Protein AF-A0A930RQC1-F1 (afdb_monomer_lite)

pLDDT: mean 75.07, std 8.47, range [52.81, 88.5]

Radius of gyration: 16.64 Å; chains: 1; bounding box: 46×32×42 Å

Sequence (119 aa):
MKREFHSRTKAFACLLTMCAGFSDAYTFICRGGTLAAGQTGNVVFLSVGLIGQQISDVEVKLATMLAFMLGIFLMTVLRRLIDNSVWRLSTLVPFILTTLVTGFLPASVKNVFIVPFFG

Secondary structure (DSSP, 8-state):
-HHHHHHHHHHHHHHHHHHHHHHHHHHHHHTTS--SS-HHHHHHHHHHHHHTT-GGGHHHHHHHHHHHHHHHHHHHHHHHHS-TTTHHHHHHHHHHHHHHHHHTS-TTS-GGGTGGGT-

Structure (mmCIF, N/CA/C/O backbone):
data_AF-A0A930RQC1-F1
#
_entry.id   AF-A0A930RQC1-F1
#
loop_
_atom_site.group_PDB
_atom_site.id
_atom_site.type_symbol
_atom_site.label_atom_id
_atom_site.label_alt_id
_atom_site.label_comp_id
_atom_site.label_asym_id
_atom_site.label_entity_id
_atom_site.label_seq_id
_atom_site.pdbx_PDB_ins_code
_atom_site.Cartn_x
_atom_site.Cartn_y
_atom_site.Cartn_z
_atom_site.occupancy
_atom_site.B_iso_or_equiv
_atom_site.auth_seq_id
_atom_site.auth_comp_id
_atom_site.auth_asym_id
_atom_site.auth_atom_id
_atom_site.pdbx_PDB_model_num
ATOM 1 N N . MET A 1 1 ? 24.868 14.556 -17.280 1.00 53.94 1 MET A N 1
ATOM 2 C CA . MET A 1 1 ? 23.940 13.405 -17.400 1.00 53.94 1 MET A CA 1
ATOM 3 C C . MET A 1 1 ? 23.533 12.773 -16.057 1.00 53.94 1 MET A C 1
ATOM 5 O O . MET A 1 1 ? 22.341 12.682 -15.809 1.00 53.94 1 MET A O 1
ATOM 9 N N . LYS A 1 2 ? 24.452 12.402 -15.140 1.00 54.44 2 LYS A N 1
ATOM 10 C CA . LYS A 1 2 ? 24.079 11.830 -13.816 1.00 54.44 2 LYS A CA 1
ATOM 11 C C . LYS A 1 2 ? 23.228 12.756 -12.918 1.00 54.44 2 LYS A C 1
ATOM 13 O O . LYS A 1 2 ? 22.346 12.263 -12.225 1.00 54.44 2 LYS A O 1
ATOM 18 N N . ARG A 1 3 ? 23.457 14.080 -12.935 1.00 59.03 3 ARG A N 1
ATOM 19 C CA . ARG A 1 3 ? 22.695 15.058 -12.119 1.00 59.03 3 ARG A CA 1
ATOM 20 C C . ARG A 1 3 ? 21.238 15.230 -12.576 1.00 59.03 3 ARG A C 1
ATOM 22 O O . ARG A 1 3 ? 20.352 15.271 -11.732 1.00 59.03 3 ARG A O 1
ATOM 29 N N . GLU A 1 4 ? 21.002 15.236 -13.888 1.00 61.00 4 GLU A N 1
ATOM 30 C CA . GLU A 1 4 ? 19.661 15.253 -14.498 1.00 61.00 4 GLU A CA 1
ATOM 31 C C . GLU A 1 4 ? 18.844 14.018 -14.095 1.00 61.00 4 GLU A C 1
ATOM 33 O O . GLU A 1 4 ? 17.703 14.137 -13.655 1.00 61.00 4 GLU A O 1
ATOM 38 N N . PHE A 1 5 ? 19.454 12.827 -14.163 1.00 59.41 5 PHE A N 1
ATOM 39 C CA . PHE A 1 5 ? 18.809 11.580 -13.746 1.00 59.41 5 PHE A CA 1
ATOM 40 C C . PHE A 1 5 ? 18.443 11.613 -12.258 1.00 59.41 5 PHE A C 1
ATOM 42 O O . PHE A 1 5 ? 17.305 11.339 -11.900 1.00 59.41 5 PHE A O 1
ATOM 49 N N . HIS A 1 6 ? 19.372 12.049 -11.400 1.00 62.78 6 HIS A N 1
ATOM 50 C CA . HIS A 1 6 ? 19.144 12.152 -9.959 1.00 62.78 6 HIS A CA 1
ATOM 51 C C . HIS A 1 6 ? 18.046 13.172 -9.604 1.00 62.78 6 HIS A C 1
ATOM 53 O O . HIS A 1 6 ? 17.283 12.944 -8.672 1.00 62.78 6 HIS A O 1
ATOM 59 N N . SER A 1 7 ? 17.930 14.276 -10.353 1.00 66.75 7 SER A N 1
ATOM 60 C CA . SER A 1 7 ? 16.843 15.253 -10.188 1.00 66.75 7 SER A CA 1
ATOM 61 C C . SER A 1 7 ? 15.483 14.660 -10.578 1.00 66.75 7 SER A C 1
ATOM 63 O O . SER A 1 7 ? 14.520 14.753 -9.816 1.00 66.75 7 SER A O 1
ATOM 65 N N . ARG A 1 8 ? 15.418 13.943 -11.709 1.00 70.75 8 ARG A N 1
ATOM 66 C CA . ARG A 1 8 ? 14.194 13.259 -12.159 1.00 70.75 8 ARG A CA 1
ATOM 67 C C . ARG A 1 8 ? 13.748 12.169 -11.188 1.00 70.75 8 ARG A C 1
ATOM 69 O O . ARG A 1 8 ? 12.561 12.080 -10.894 1.00 70.75 8 ARG A O 1
ATOM 76 N N . THR A 1 9 ? 14.678 11.390 -10.633 1.00 79.50 9 THR A N 1
ATOM 77 C CA . THR A 1 9 ? 14.354 10.365 -9.627 1.00 79.50 9 THR A CA 1
ATOM 78 C C . THR A 1 9 ? 13.806 10.980 -8.337 1.00 79.50 9 THR A C 1
ATOM 80 O O . THR A 1 9 ? 12.882 10.418 -7.760 1.00 79.50 9 THR A O 1
ATOM 83 N N . LYS A 1 10 ? 14.310 12.145 -7.900 1.00 83.56 10 LYS A N 1
ATOM 84 C CA . LYS A 1 10 ? 13.791 12.848 -6.709 1.00 83.56 10 LYS A CA 1
ATOM 85 C C . LYS A 1 10 ? 12.360 13.336 -6.898 1.00 83.56 10 LYS A C 1
ATOM 87 O O . LYS A 1 10 ? 11.537 13.130 -6.013 1.00 83.56 10 LYS A O 1
ATOM 92 N N . ALA A 1 11 ? 12.061 13.949 -8.044 1.00 84.88 11 ALA A N 1
ATOM 93 C CA . ALA A 1 11 ? 10.703 14.385 -8.361 1.00 84.88 11 ALA A CA 1
ATOM 94 C C . ALA A 1 11 ? 9.738 13.190 -8.406 1.00 84.88 11 ALA A C 1
ATOM 96 O O . ALA A 1 11 ? 8.666 13.237 -7.812 1.00 84.88 11 ALA A O 1
ATOM 97 N N . PHE A 1 12 ? 10.159 12.086 -9.028 1.00 81.94 12 PHE A N 1
ATOM 98 C CA . PHE A 1 12 ? 9.367 10.859 -9.088 1.00 81.94 12 PHE A CA 1
ATOM 99 C C . PHE A 1 12 ? 9.136 10.246 -7.702 1.00 81.94 12 PHE A C 1
ATOM 101 O O . PHE A 1 12 ? 8.016 9.872 -7.374 1.00 81.94 12 PHE A O 1
ATOM 108 N N . ALA A 1 13 ? 10.173 10.191 -6.862 1.00 83.19 13 ALA A N 1
ATOM 109 C CA . ALA A 1 13 ? 10.055 9.719 -5.486 1.00 83.19 13 ALA A CA 1
ATOM 110 C C . ALA A 1 13 ? 9.102 10.600 -4.665 1.00 83.19 13 ALA A C 1
ATOM 112 O O . ALA A 1 13 ? 8.262 10.077 -3.945 1.00 83.19 13 ALA A O 1
ATOM 113 N N . CYS A 1 14 ? 9.186 11.925 -4.812 1.00 88.50 14 CYS A N 1
ATOM 114 C CA . CYS A 1 14 ? 8.293 12.861 -4.132 1.00 88.50 14 CYS A CA 1
ATOM 115 C C . CYS A 1 14 ? 6.828 12.655 -4.546 1.00 88.50 14 CYS A C 1
ATOM 117 O O . CYS A 1 14 ? 5.963 12.537 -3.680 1.00 88.50 14 CYS A O 1
ATOM 119 N N . LEU A 1 15 ? 6.564 12.529 -5.851 1.00 85.94 15 LEU A N 1
ATOM 120 C CA . LEU A 1 15 ? 5.226 12.245 -6.374 1.00 85.94 15 LEU A CA 1
ATOM 121 C C . LEU A 1 15 ? 4.688 10.905 -5.862 1.00 85.94 15 LEU A C 1
ATOM 123 O O . LEU A 1 15 ? 3.559 10.851 -5.387 1.00 85.94 15 LEU A O 1
ATOM 127 N N . LEU A 1 16 ? 5.497 9.843 -5.901 1.00 83.19 16 LEU A N 1
ATOM 128 C CA . LEU A 1 16 ? 5.091 8.523 -5.413 1.00 83.19 16 LEU A CA 1
ATOM 129 C C . LEU A 1 16 ? 4.776 8.536 -3.915 1.00 83.19 16 LEU A C 1
ATOM 131 O O . LEU A 1 16 ? 3.752 7.989 -3.515 1.00 83.19 16 LEU A O 1
ATOM 135 N N . THR A 1 17 ? 5.601 9.191 -3.095 1.00 87.00 17 THR A N 1
ATOM 136 C CA . THR A 1 17 ? 5.335 9.341 -1.657 1.00 87.00 17 THR A CA 1
ATOM 137 C C . THR A 1 17 ? 4.049 10.126 -1.407 1.00 87.00 17 THR A C 1
ATOM 139 O O . THR A 1 17 ? 3.267 9.751 -0.537 1.00 87.00 17 THR A O 1
ATOM 142 N N . MET A 1 18 ? 3.791 11.183 -2.184 1.00 87.50 18 MET A N 1
ATOM 143 C CA . MET A 1 18 ? 2.561 11.970 -2.065 1.00 87.50 18 MET A CA 1
ATOM 144 C C . MET A 1 18 ? 1.322 11.146 -2.445 1.00 87.50 18 MET A C 1
ATOM 146 O O . MET A 1 18 ? 0.337 11.150 -1.710 1.00 87.50 18 MET A O 1
ATOM 150 N N . CYS A 1 19 ? 1.383 10.389 -3.545 1.00 84.06 19 CYS A N 1
ATOM 151 C CA . CYS A 1 19 ? 0.320 9.473 -3.963 1.00 84.06 19 CYS A CA 1
ATOM 152 C C . CYS A 1 19 ? 0.063 8.375 -2.921 1.00 84.06 19 CYS A C 1
ATOM 154 O O . CYS A 1 19 ? -1.091 8.111 -2.588 1.00 84.06 19 CYS A O 1
ATOM 156 N N . ALA A 1 20 ? 1.121 7.757 -2.387 1.00 82.06 20 ALA A N 1
ATOM 157 C CA . ALA A 1 20 ? 1.010 6.715 -1.370 1.00 82.06 20 ALA A CA 1
ATOM 158 C C . ALA A 1 20 ? 0.380 7.255 -0.077 1.00 82.06 20 ALA A C 1
ATOM 160 O O . ALA A 1 20 ? -0.576 6.673 0.429 1.00 82.06 20 ALA A O 1
ATOM 161 N N . GLY A 1 21 ? 0.844 8.414 0.404 1.00 87.06 21 GLY A N 1
ATOM 162 C CA . GLY A 1 21 ? 0.285 9.059 1.592 1.00 87.06 21 GLY A CA 1
ATOM 163 C C . GLY A 1 21 ? -1.178 9.477 1.417 1.00 87.06 21 GLY A C 1
ATOM 164 O O . GLY A 1 21 ? -1.978 9.310 2.334 1.00 87.06 21 GLY A O 1
ATOM 165 N N . PHE A 1 22 ? -1.555 9.967 0.232 1.00 86.56 22 PHE A N 1
ATOM 166 C CA . PHE A 1 22 ? -2.953 10.274 -0.079 1.00 86.56 22 PHE A CA 1
ATOM 167 C C . PHE A 1 22 ? -3.833 9.020 -0.067 1.00 86.56 22 PHE A C 1
ATOM 169 O O . PHE A 1 22 ? -4.916 9.039 0.516 1.00 86.56 22 PHE A O 1
ATOM 176 N N . SER A 1 23 ? -3.361 7.927 -0.675 1.00 81.56 23 SER A N 1
ATOM 177 C CA . SER A 1 23 ? -4.086 6.654 -0.683 1.00 81.56 23 SER A CA 1
ATOM 178 C C . SER A 1 23 ? -4.311 6.132 0.737 1.00 81.56 23 SER A C 1
ATOM 180 O O . SER A 1 23 ? -5.430 5.746 1.064 1.00 81.56 23 SER A O 1
ATOM 182 N N . ASP A 1 24 ? -3.287 6.192 1.594 1.00 84.62 24 ASP A N 1
ATOM 183 C CA . ASP A 1 24 ? -3.386 5.790 3.002 1.00 84.62 24 ASP A CA 1
ATOM 184 C C . ASP A 1 24 ? -4.370 6.660 3.791 1.00 84.62 24 ASP A C 1
ATOM 186 O O . ASP A 1 24 ? -5.175 6.142 4.565 1.00 84.62 24 ASP A O 1
ATOM 190 N N . ALA A 1 25 ? -4.355 7.979 3.576 1.00 85.81 25 ALA A N 1
ATOM 191 C CA . ALA A 1 25 ? -5.308 8.885 4.210 1.00 85.81 25 ALA A CA 1
ATOM 192 C C . ALA A 1 25 ? -6.752 8.600 3.761 1.00 85.81 25 ALA A C 1
ATOM 194 O O . ALA A 1 25 ? -7.665 8.577 4.589 1.00 85.81 25 ALA A O 1
ATOM 195 N N . TYR A 1 26 ? -6.962 8.336 2.468 1.00 82.88 26 TYR A N 1
ATOM 196 C CA . TYR A 1 26 ? -8.270 7.970 1.928 1.00 82.88 26 TYR A CA 1
ATOM 197 C C . TYR A 1 26 ? -8.786 6.662 2.530 1.00 82.88 26 TYR A C 1
ATOM 199 O O . TYR A 1 26 ? -9.923 6.613 3.002 1.00 82.88 26 TYR A O 1
ATOM 207 N N . THR A 1 27 ? -7.972 5.603 2.553 1.00 77.00 27 THR A N 1
ATOM 208 C CA . THR A 1 27 ? -8.413 4.317 3.106 1.00 77.00 27 THR A CA 1
ATOM 209 C C . THR A 1 27 ? -8.656 4.405 4.609 1.00 77.00 27 THR A C 1
ATOM 211 O O . THR A 1 27 ? -9.596 3.795 5.116 1.00 77.00 27 THR A O 1
ATOM 214 N N . PHE A 1 28 ? -7.885 5.230 5.319 1.00 81.00 28 PHE A N 1
ATOM 215 C CA . PHE A 1 28 ? -8.078 5.445 6.746 1.00 81.00 28 PHE A CA 1
ATOM 216 C C . PHE A 1 28 ? -9.395 6.174 7.044 1.00 81.00 28 PHE A C 1
ATOM 218 O O . PHE A 1 28 ? -10.187 5.704 7.858 1.00 81.00 28 PHE A O 1
ATOM 225 N N . ILE A 1 29 ? -9.666 7.290 6.360 1.00 80.31 29 ILE A N 1
ATOM 226 C CA . ILE A 1 29 ? -10.845 8.128 6.629 1.00 80.31 29 ILE A CA 1
ATOM 227 C C . ILE A 1 29 ? -12.121 7.502 6.057 1.00 80.31 29 ILE A C 1
ATOM 229 O O . ILE A 1 29 ? -13.161 7.497 6.712 1.00 80.31 29 ILE A O 1
ATOM 233 N N . CYS A 1 30 ? -12.065 6.982 4.831 1.00 76.75 30 CYS A N 1
ATOM 234 C CA . CYS A 1 30 ? -13.256 6.571 4.089 1.00 76.75 30 CYS A CA 1
ATOM 235 C C . CYS A 1 30 ? -13.506 5.058 4.103 1.00 76.75 30 CYS A C 1
ATOM 237 O O . CYS A 1 30 ? -14.605 4.634 3.744 1.00 76.75 30 CYS A O 1
ATOM 239 N N . ARG A 1 31 ? -12.522 4.222 4.469 1.00 70.94 31 ARG A N 1
ATOM 240 C CA . ARG A 1 31 ? -12.595 2.759 4.298 1.00 70.94 31 ARG A CA 1
ATOM 241 C C . ARG A 1 31 ? -12.118 1.973 5.525 1.00 70.94 31 ARG A C 1
ATOM 243 O O . ARG A 1 31 ? -11.258 1.110 5.425 1.00 70.94 31 ARG A O 1
ATOM 250 N N . GLY A 1 32 ? -12.754 2.207 6.673 1.00 72.81 32 GLY A N 1
ATOM 251 C CA . GLY A 1 32 ? -12.611 1.333 7.849 1.00 72.81 32 GLY A CA 1
ATOM 252 C C . GLY A 1 32 ? -11.286 1.477 8.604 1.00 72.81 32 GLY A C 1
ATOM 253 O O . GLY A 1 32 ? -10.828 0.520 9.225 1.00 72.81 32 GLY A O 1
ATOM 254 N N . GLY A 1 33 ? -10.642 2.650 8.545 1.00 76.56 33 GLY A N 1
ATOM 255 C CA . GLY A 1 33 ? -9.494 2.951 9.405 1.00 76.56 33 GLY A CA 1
ATOM 256 C C . GLY A 1 33 ? -8.236 2.142 9.088 1.00 76.56 33 GLY A C 1
ATOM 257 O O . GLY A 1 33 ? -7.441 1.863 9.989 1.00 76.56 33 GLY A O 1
ATOM 258 N N . THR A 1 34 ? -8.055 1.713 7.840 1.00 76.94 34 THR A N 1
ATOM 259 C CA . THR A 1 34 ? -6.907 0.907 7.395 1.00 76.94 34 THR A CA 1
ATOM 260 C C . THR A 1 34 ? -5.944 1.714 6.537 1.00 76.94 34 THR A C 1
ATOM 262 O O . THR A 1 34 ? -6.368 2.551 5.744 1.00 76.94 34 THR A O 1
ATOM 265 N N . LEU A 1 35 ? -4.656 1.411 6.636 1.00 80.88 35 LEU A N 1
ATOM 266 C CA . LEU A 1 35 ? -3.610 1.947 5.769 1.00 80.88 35 LEU A CA 1
ATOM 267 C C . LEU A 1 35 ? -3.375 0.954 4.625 1.00 80.88 35 LEU A C 1
ATOM 269 O O . LEU A 1 35 ? -3.232 -0.239 4.882 1.00 80.88 35 LEU A O 1
ATOM 273 N N . ALA A 1 36 ? -3.355 1.411 3.378 1.00 73.81 36 ALA A N 1
ATOM 274 C CA . ALA A 1 36 ? -3.084 0.555 2.228 1.00 73.81 36 ALA A CA 1
ATOM 275 C C . ALA A 1 36 ? -1.600 0.147 2.196 1.00 73.81 36 ALA A C 1
ATOM 277 O O . ALA A 1 36 ? -1.278 -1.030 2.217 1.00 73.81 36 ALA A O 1
ATOM 278 N N . ALA A 1 37 ? -0.681 1.110 2.258 1.00 75.31 37 ALA A N 1
ATOM 279 C CA . ALA A 1 37 ? 0.761 0.865 2.243 1.00 75.31 37 ALA A CA 1
ATOM 280 C C . ALA A 1 37 ? 1.367 0.732 3.654 1.00 75.31 37 ALA A C 1
ATOM 282 O O . ALA A 1 37 ? 2.386 0.063 3.848 1.00 75.31 37 ALA A O 1
ATOM 283 N N . GLY A 1 38 ? 0.751 1.354 4.662 1.00 83.31 38 GLY A N 1
ATOM 284 C CA . GLY A 1 38 ? 1.216 1.366 6.052 1.00 83.31 38 GLY A CA 1
ATOM 285 C C . GLY A 1 38 ? 0.967 0.071 6.840 1.00 83.31 38 GLY A C 1
ATOM 286 O O . GLY A 1 38 ? 0.365 0.117 7.914 1.00 83.31 38 GLY A O 1
ATOM 287 N N . GLN A 1 39 ? 1.440 -1.083 6.359 1.00 82.44 39 GLN A N 1
ATOM 288 C CA . GLN A 1 39 ? 1.149 -2.392 6.972 1.00 82.44 39 GLN A CA 1
ATOM 289 C C . GLN A 1 39 ? 1.630 -2.526 8.424 1.00 82.44 39 GLN A C 1
ATOM 291 O O . GLN A 1 39 ? 0.939 -3.106 9.260 1.00 82.44 39 GLN A O 1
ATOM 296 N N . THR A 1 40 ? 2.767 -1.922 8.777 1.00 85.00 40 THR A N 1
ATOM 297 C CA . THR A 1 40 ? 3.223 -1.847 10.177 1.00 85.00 40 THR A CA 1
ATOM 298 C C . THR A 1 40 ? 2.241 -1.072 11.059 1.00 85.00 40 THR A C 1
ATOM 300 O O . THR A 1 40 ? 1.978 -1.478 12.189 1.00 85.00 40 THR A O 1
ATOM 303 N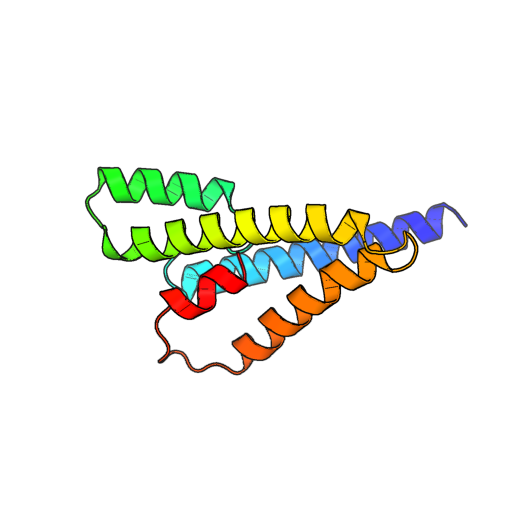 N . GLY A 1 41 ? 1.637 -0.001 10.536 1.00 82.44 41 GLY A N 1
ATOM 304 C CA . GLY A 1 41 ? 0.585 0.753 11.218 1.00 82.44 41 GLY A CA 1
ATOM 305 C C . GLY A 1 41 ? -0.711 -0.047 11.370 1.00 82.44 41 GLY A C 1
ATOM 306 O O . GLY A 1 41 ? -1.332 0.002 12.431 1.00 82.44 41 GLY A O 1
ATOM 307 N N . ASN A 1 42 ? -1.083 -0.863 10.375 1.00 84.81 42 ASN A N 1
ATOM 308 C CA . ASN A 1 42 ? -2.229 -1.773 10.493 1.00 84.81 42 ASN A CA 1
ATOM 309 C C . ASN A 1 42 ? -2.059 -2.771 11.644 1.00 84.81 42 ASN A C 1
ATOM 311 O O . ASN A 1 42 ? -3.018 -2.992 12.380 1.00 84.81 42 ASN A O 1
ATOM 315 N N . VAL A 1 43 ? -0.852 -3.314 11.851 1.00 85.56 43 VAL A N 1
ATOM 316 C CA . VAL A 1 43 ? -0.540 -4.211 12.982 1.00 85.56 43 VAL A CA 1
ATOM 317 C C . VAL A 1 43 ? -0.678 -3.494 14.326 1.00 85.56 43 VAL A C 1
ATOM 319 O O . VAL A 1 43 ? -1.234 -4.052 15.276 1.00 85.56 43 VAL A O 1
ATOM 322 N N . VAL A 1 44 ? -0.222 -2.241 14.416 1.00 86.00 44 VAL A N 1
ATOM 323 C CA . VAL A 1 44 ? -0.387 -1.426 15.630 1.00 86.00 44 VAL A CA 1
ATOM 324 C C . VAL A 1 44 ? -1.872 -1.194 15.916 1.00 86.00 44 VAL A C 1
ATOM 326 O O . VAL A 1 44 ? -2.327 -1.451 17.030 1.00 86.00 44 VAL A O 1
ATOM 329 N N . PHE A 1 45 ? -2.658 -0.787 14.916 1.00 81.81 45 PHE A N 1
ATOM 330 C CA . PHE A 1 45 ? -4.095 -0.568 15.100 1.00 81.81 45 PHE A CA 1
ATOM 331 C C . PHE A 1 45 ? -4.865 -1.851 15.420 1.00 81.81 45 PHE A C 1
ATOM 333 O O . PHE A 1 45 ? -5.799 -1.812 16.216 1.00 81.81 45 PHE A O 1
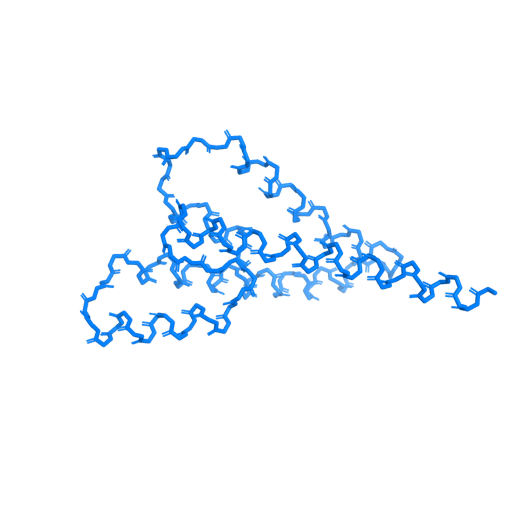ATOM 340 N N . LEU A 1 46 ? -4.469 -2.982 14.833 1.00 82.81 46 LEU A N 1
ATOM 341 C CA . LEU A 1 46 ? -5.005 -4.297 15.173 1.00 82.81 46 LEU A CA 1
ATOM 342 C C . LEU A 1 46 ? -4.763 -4.610 16.656 1.00 82.81 46 LEU A C 1
ATOM 344 O O . LEU A 1 46 ? -5.690 -4.997 17.359 1.00 82.81 46 LEU A O 1
ATOM 348 N N . SER A 1 47 ? -3.545 -4.371 17.147 1.00 81.50 47 SER A N 1
ATOM 349 C CA . SER A 1 47 ? -3.181 -4.599 18.552 1.00 81.50 47 SER A CA 1
ATOM 350 C C . SER A 1 47 ? -4.022 -3.747 19.509 1.00 81.50 47 SER A C 1
ATOM 352 O O . SER A 1 47 ? -4.522 -4.256 20.508 1.00 81.50 47 SER A O 1
ATOM 354 N N . VAL A 1 48 ? -4.241 -2.469 19.177 1.00 81.75 48 VAL A N 1
ATOM 355 C CA . VAL A 1 48 ? -5.096 -1.566 19.969 1.00 81.75 48 VAL A CA 1
ATOM 356 C C . VAL A 1 48 ? -6.562 -2.022 19.951 1.00 81.75 48 VAL A C 1
ATOM 358 O O . VAL A 1 48 ? -7.201 -2.056 21.001 1.00 81.75 48 VAL A O 1
ATOM 361 N N . GLY A 1 49 ? -7.090 -2.423 18.789 1.00 77.38 49 GLY A N 1
ATOM 362 C CA . GLY A 1 49 ? -8.473 -2.899 18.648 1.00 77.38 49 GLY A CA 1
ATOM 363 C C . GLY A 1 49 ? -8.756 -4.202 19.403 1.00 77.38 49 GLY A C 1
ATOM 364 O O . GLY A 1 49 ? -9.821 -4.346 20.004 1.00 77.38 49 GLY A O 1
ATOM 365 N N . LEU A 1 50 ? -7.783 -5.119 19.444 1.00 80.12 50 LEU A N 1
ATOM 366 C CA . LEU A 1 50 ? -7.868 -6.365 20.214 1.00 80.12 50 LEU A 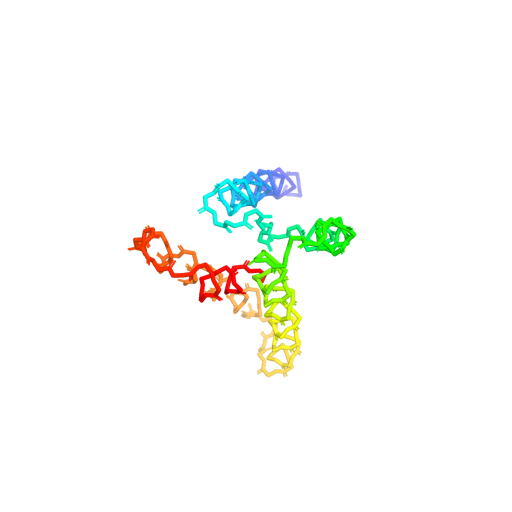CA 1
ATOM 367 C C . LEU A 1 50 ? -7.915 -6.109 21.725 1.00 80.12 50 LEU A C 1
ATOM 369 O O . LEU A 1 50 ? -8.683 -6.759 22.431 1.00 80.12 50 LEU A O 1
ATOM 373 N N . ILE A 1 51 ? -7.138 -5.138 22.214 1.00 81.69 51 ILE A N 1
ATOM 374 C CA . ILE A 1 51 ? -7.143 -4.739 23.630 1.00 81.69 51 ILE A CA 1
ATOM 375 C C . ILE A 1 51 ? -8.460 -4.030 23.994 1.00 81.69 51 ILE A C 1
ATOM 377 O O . ILE A 1 51 ? -8.984 -4.234 25.085 1.00 81.69 51 ILE A O 1
ATOM 381 N N . GLY A 1 52 ? -9.022 -3.233 23.078 1.00 76.88 52 GLY A N 1
ATOM 382 C CA . GLY A 1 52 ? -10.278 -2.496 23.272 1.00 76.88 52 GLY A CA 1
ATOM 383 C C . GLY A 1 52 ? -11.575 -3.268 22.978 1.00 76.88 52 GLY A C 1
ATOM 384 O O . GLY A 1 52 ? -12.646 -2.676 23.076 1.00 76.88 52 GLY A O 1
ATOM 385 N N . GLN A 1 53 ? -11.504 -4.551 22.595 1.00 66.44 53 GLN A N 1
ATOM 386 C CA . GLN A 1 53 ? -12.639 -5.409 22.191 1.00 66.44 53 GLN A CA 1
ATOM 387 C C . GLN A 1 53 ? -13.512 -4.900 21.019 1.00 66.44 53 GLN A C 1
ATOM 389 O O . GLN A 1 53 ? -14.649 -5.342 20.844 1.00 66.44 53 GLN A O 1
ATOM 394 N N . GLN A 1 54 ? -12.996 -4.025 20.154 1.00 65.56 54 GLN A N 1
ATOM 395 C CA . GLN A 1 54 ? -13.707 -3.577 18.946 1.00 65.56 54 GLN A CA 1
ATOM 396 C C . GLN A 1 54 ? -13.332 -4.462 17.750 1.00 65.56 54 GLN A C 1
ATOM 398 O O . GLN A 1 54 ? -12.394 -4.180 17.008 1.00 65.56 54 GLN A O 1
ATOM 403 N N . ILE A 1 55 ? -14.063 -5.570 17.584 1.00 62.22 55 ILE A N 1
ATOM 404 C CA . ILE A 1 55 ? -13.748 -6.634 16.609 1.00 62.22 55 ILE A CA 1
ATOM 405 C C . ILE A 1 55 ? -14.209 -6.305 15.176 1.00 62.22 55 ILE A C 1
ATOM 407 O O . ILE A 1 55 ? -13.706 -6.893 14.222 1.00 62.22 55 ILE A O 1
ATOM 411 N N . SER A 1 56 ? -15.108 -5.333 14.985 1.00 62.59 56 SER A N 1
ATOM 412 C CA . SER A 1 56 ? -15.686 -5.029 13.664 1.00 62.59 56 SER A CA 1
ATOM 413 C C . SER A 1 56 ? -14.655 -4.613 12.607 1.00 62.59 56 SER A C 1
ATOM 415 O O . SER A 1 56 ? -14.846 -4.899 11.428 1.00 62.59 56 SER A O 1
ATOM 417 N N . ASP A 1 57 ? -13.546 -3.997 13.023 1.00 68.06 57 ASP A N 1
ATOM 418 C CA . ASP A 1 57 ? -12.490 -3.524 12.114 1.00 68.06 57 ASP A CA 1
ATOM 419 C C . ASP A 1 57 ? -11.284 -4.478 12.040 1.00 68.06 57 ASP A C 1
ATOM 421 O O . ASP A 1 57 ? -10.404 -4.325 11.186 1.00 68.06 57 ASP A O 1
ATOM 425 N N . VAL A 1 58 ? -11.242 -5.489 12.914 1.00 72.69 58 VAL A N 1
ATOM 426 C CA . VAL A 1 58 ? -10.167 -6.491 12.996 1.00 72.69 58 VAL A CA 1
ATOM 427 C C . VAL A 1 58 ? -10.153 -7.359 11.741 1.00 72.69 58 VAL A C 1
ATOM 429 O O . VAL A 1 58 ? -9.089 -7.591 11.172 1.00 72.69 58 VAL A O 1
ATOM 432 N N . GLU A 1 59 ? -11.325 -7.786 11.266 1.00 76.06 59 GLU A N 1
ATOM 433 C CA . GLU A 1 59 ? -11.446 -8.637 10.076 1.00 76.06 59 GLU A CA 1
ATOM 434 C C . GLU A 1 59 ? -10.920 -7.942 8.815 1.00 76.06 59 GLU A C 1
ATOM 436 O O . GLU A 1 59 ? -10.189 -8.550 8.034 1.00 76.06 59 GLU A O 1
ATOM 441 N N . VAL A 1 60 ? -11.228 -6.651 8.640 1.00 76.12 60 VAL A N 1
ATOM 442 C CA . VAL A 1 60 ? -10.764 -5.865 7.486 1.00 76.12 60 VAL A CA 1
ATOM 443 C C . VAL A 1 60 ? -9.244 -5.695 7.534 1.00 76.12 60 VAL A C 1
ATOM 445 O O . VAL A 1 60 ? -8.582 -5.934 6.528 1.00 76.12 60 VAL A O 1
ATOM 448 N N . LYS A 1 61 ? -8.678 -5.349 8.700 1.00 77.50 61 LYS A N 1
ATOM 449 C CA . LYS A 1 61 ? -7.222 -5.189 8.899 1.00 77.50 61 LYS A CA 1
ATOM 450 C C . LYS A 1 61 ? -6.451 -6.498 8.722 1.00 77.50 61 LYS A C 1
ATOM 452 O O . LYS A 1 61 ? -5.328 -6.497 8.226 1.00 77.50 61 LYS A O 1
ATOM 457 N N . LEU A 1 62 ? -7.032 -7.618 9.142 1.00 78.44 62 LEU A N 1
ATOM 458 C CA . LEU A 1 62 ? -6.410 -8.927 8.973 1.00 78.44 62 LEU A CA 1
ATOM 459 C C . LEU A 1 62 ? -6.464 -9.369 7.507 1.00 78.44 62 LEU A C 1
ATOM 461 O O . LEU A 1 62 ? -5.459 -9.826 6.965 1.00 78.44 62 LEU A O 1
ATOM 465 N N . ALA A 1 63 ? -7.609 -9.181 6.846 1.00 80.62 63 ALA A N 1
ATOM 466 C CA . ALA A 1 63 ? -7.768 -9.487 5.430 1.00 80.62 63 ALA A CA 1
ATOM 467 C C . ALA A 1 63 ? -6.795 -8.676 4.562 1.00 80.62 63 ALA A C 1
ATOM 469 O O . ALA A 1 63 ? -6.191 -9.239 3.650 1.00 80.62 63 ALA A O 1
ATOM 470 N N . THR A 1 64 ? -6.582 -7.391 4.867 1.00 80.12 64 THR A N 1
ATOM 471 C CA . THR A 1 64 ? -5.612 -6.557 4.140 1.00 80.12 64 THR A CA 1
ATOM 472 C C . THR A 1 64 ? -4.184 -7.025 4.318 1.00 80.12 64 THR A C 1
ATOM 474 O O . THR A 1 64 ? -3.446 -7.122 3.342 1.00 80.12 64 THR A O 1
ATOM 477 N N . MET A 1 65 ? -3.801 -7.381 5.541 1.00 82.62 65 MET A N 1
ATOM 478 C CA . MET A 1 65 ? -2.464 -7.885 5.825 1.00 82.62 65 MET A CA 1
ATOM 479 C C . MET A 1 65 ? -2.198 -9.225 5.118 1.00 82.62 65 MET A C 1
ATOM 481 O O . MET A 1 65 ? -1.122 -9.428 4.554 1.00 82.62 65 MET A O 1
ATOM 485 N N . LEU A 1 66 ? -3.185 -10.128 5.093 1.00 83.62 66 LEU A N 1
ATOM 486 C CA . LEU A 1 66 ? -3.085 -11.411 4.388 1.00 83.62 66 LEU A CA 1
ATOM 487 C C . LEU A 1 66 ? -3.013 -11.235 2.868 1.00 83.62 66 LEU A C 1
ATOM 489 O O . LEU A 1 66 ? -2.199 -11.891 2.217 1.00 83.62 66 LEU A O 1
ATOM 493 N N . ALA A 1 67 ? -3.830 -10.347 2.301 1.00 83.25 67 ALA A N 1
ATOM 494 C CA . ALA A 1 67 ? -3.799 -10.054 0.873 1.00 83.25 67 ALA A CA 1
ATOM 495 C C . ALA A 1 67 ? -2.456 -9.444 0.446 1.00 83.25 67 ALA A C 1
ATOM 497 O O . ALA A 1 67 ? -1.900 -9.874 -0.565 1.00 83.25 67 ALA A O 1
ATOM 498 N N . PHE A 1 68 ? -1.875 -8.560 1.262 1.00 81.62 68 PHE A N 1
ATOM 499 C CA . PHE A 1 68 ? -0.532 -8.026 1.032 1.00 81.62 68 PHE A CA 1
ATOM 500 C C . PHE A 1 68 ? 0.540 -9.123 1.036 1.00 81.62 68 PHE A C 1
ATOM 502 O O . PHE A 1 68 ? 1.358 -9.213 0.116 1.00 81.62 68 PHE A O 1
ATOM 509 N N . MET A 1 69 ? 0.524 -10.010 2.040 1.00 84.31 69 MET A N 1
ATOM 510 C CA . MET A 1 69 ? 1.455 -11.145 2.108 1.00 84.31 69 MET A CA 1
ATOM 511 C C . MET A 1 69 ? 1.324 -12.059 0.887 1.00 84.31 69 MET A C 1
ATOM 513 O O . MET A 1 69 ? 2.332 -12.470 0.307 1.00 84.31 69 MET A O 1
ATOM 517 N N . LEU A 1 70 ? 0.089 -12.348 0.470 1.00 85.62 70 LEU A N 1
ATOM 518 C CA . LEU A 1 70 ? -0.196 -13.149 -0.715 1.00 85.62 70 LEU A CA 1
ATOM 519 C C . LEU A 1 70 ? 0.269 -12.443 -1.997 1.00 85.62 70 LEU A C 1
ATOM 521 O O . LEU A 1 70 ? 0.835 -13.092 -2.875 1.00 85.62 70 LEU A O 1
ATOM 525 N N . GLY A 1 71 ? 0.117 -11.120 -2.081 1.00 81.44 71 GLY A N 1
ATOM 526 C CA . GLY A 1 71 ? 0.634 -10.288 -3.165 1.00 81.44 71 GLY A CA 1
ATOM 527 C C . GLY A 1 71 ? 2.158 -10.350 -3.274 1.00 81.44 71 GLY A C 1
ATOM 528 O O . GLY A 1 71 ? 2.682 -10.603 -4.360 1.00 81.44 71 GLY A O 1
ATOM 529 N N . ILE A 1 72 ? 2.883 -10.208 -2.157 1.00 82.94 72 ILE A N 1
ATOM 530 C CA . ILE A 1 72 ? 4.350 -10.363 -2.118 1.00 82.94 72 ILE A CA 1
ATOM 531 C C . ILE A 1 72 ? 4.755 -11.776 -2.532 1.00 82.94 72 ILE A C 1
ATOM 533 O O . ILE A 1 72 ? 5.686 -11.942 -3.328 1.00 82.94 72 ILE A O 1
ATOM 537 N N . PHE A 1 73 ? 4.074 -12.794 -2.007 1.00 85.62 73 PHE A N 1
ATOM 538 C CA . PHE A 1 73 ? 4.346 -14.186 -2.347 1.00 85.62 73 PHE A CA 1
ATOM 539 C C . PHE A 1 73 ? 4.172 -14.425 -3.851 1.00 85.62 73 PHE A C 1
ATOM 541 O O . PHE A 1 73 ? 5.102 -14.889 -4.515 1.00 85.62 73 PHE A O 1
ATOM 548 N N . LEU A 1 74 ? 3.030 -14.022 -4.410 1.00 83.44 74 LEU A N 1
ATOM 549 C CA . LEU A 1 74 ? 2.720 -14.169 -5.828 1.00 83.44 74 LEU A CA 1
ATOM 550 C C . LEU A 1 74 ? 3.707 -13.387 -6.700 1.00 83.44 74 LEU A C 1
ATOM 552 O O . LEU A 1 74 ? 4.210 -13.934 -7.678 1.00 83.44 74 LEU A O 1
ATOM 556 N N . MET A 1 75 ? 4.058 -12.154 -6.323 1.00 80.38 75 MET A N 1
ATOM 557 C CA . MET A 1 75 ? 5.074 -11.363 -7.024 1.00 80.38 75 MET A CA 1
ATOM 558 C C . MET A 1 75 ? 6.451 -12.016 -6.982 1.00 80.38 75 MET A C 1
ATOM 560 O O . MET A 1 75 ? 7.175 -11.985 -7.974 1.00 80.38 75 MET A O 1
ATOM 564 N N . THR A 1 76 ? 6.818 -12.644 -5.867 1.00 82.25 76 THR A N 1
ATOM 565 C CA . THR A 1 76 ? 8.097 -13.352 -5.724 1.00 82.25 76 THR A CA 1
ATOM 566 C C . THR A 1 76 ? 8.144 -14.613 -6.587 1.00 82.25 76 THR A C 1
ATOM 568 O O . THR A 1 76 ? 9.194 -14.938 -7.145 1.00 82.25 76 THR A O 1
ATOM 571 N N . VAL A 1 77 ? 7.019 -15.316 -6.728 1.00 83.81 77 VAL A N 1
ATOM 572 C CA . VAL A 1 77 ? 6.893 -16.485 -7.611 1.00 83.81 77 VAL A CA 1
ATOM 573 C C . VAL A 1 77 ? 6.894 -16.054 -9.080 1.00 83.81 77 VAL A C 1
ATOM 575 O O . VAL A 1 77 ? 7.717 -16.541 -9.854 1.00 83.81 77 VAL A O 1
ATOM 578 N N . LEU A 1 78 ? 6.053 -15.085 -9.455 1.00 78.69 78 LEU A N 1
ATOM 579 C CA . LEU A 1 78 ? 5.973 -14.527 -10.811 1.00 78.69 78 LEU A CA 1
ATOM 580 C C . LEU A 1 78 ? 7.302 -13.925 -11.266 1.00 78.69 78 LEU A C 1
ATOM 582 O O . LEU A 1 78 ? 7.674 -14.079 -12.424 1.00 78.69 78 LEU A O 1
ATOM 586 N N . ARG A 1 79 ? 8.071 -13.309 -10.359 1.00 77.50 79 ARG A N 1
ATOM 587 C CA . ARG A 1 79 ? 9.414 -12.788 -10.656 1.00 77.50 79 ARG A CA 1
ATOM 588 C C . ARG A 1 79 ? 10.362 -13.849 -11.215 1.00 77.50 79 ARG A C 1
ATOM 590 O O . ARG A 1 79 ? 11.273 -13.493 -11.946 1.00 77.50 79 ARG A O 1
ATOM 597 N N . ARG A 1 80 ? 10.176 -15.132 -10.884 1.00 77.19 80 ARG A N 1
ATOM 598 C CA . ARG A 1 80 ? 11.001 -16.222 -11.440 1.00 77.19 80 ARG A CA 1
ATOM 599 C C . ARG A 1 80 ? 10.572 -16.638 -12.846 1.00 77.19 80 ARG A C 1
ATOM 601 O O . ARG A 1 80 ? 11.359 -17.260 -13.546 1.00 77.19 80 ARG A O 1
ATOM 608 N N . LEU A 1 81 ? 9.337 -16.319 -13.231 1.00 76.81 81 LEU A N 1
ATOM 609 C CA . LEU A 1 81 ? 8.743 -16.660 -14.525 1.00 76.81 81 LEU A CA 1
ATOM 610 C C . LEU A 1 81 ? 8.856 -15.511 -15.539 1.00 76.81 81 LEU A C 1
ATOM 612 O O . LEU A 1 81 ? 8.726 -15.738 -16.737 1.00 76.81 81 LEU A O 1
ATOM 616 N N . ILE A 1 82 ? 9.074 -14.283 -15.062 1.00 75.00 82 ILE A N 1
ATOM 617 C CA . ILE A 1 82 ? 9.059 -13.056 -15.860 1.00 75.00 82 ILE A CA 1
ATOM 618 C C . ILE A 1 82 ? 10.487 -12.549 -16.081 1.00 75.00 82 ILE A C 1
ATOM 620 O O . ILE A 1 82 ? 11.266 -12.407 -15.141 1.00 75.00 82 ILE A O 1
ATOM 624 N N . ASP A 1 83 ? 10.804 -12.222 -17.332 1.00 72.19 83 ASP A N 1
ATOM 625 C CA . ASP A 1 83 ? 12.116 -11.719 -17.737 1.00 72.19 83 ASP A CA 1
ATOM 626 C C . ASP A 1 83 ? 12.441 -10.339 -17.114 1.00 72.19 83 ASP A C 1
ATOM 628 O O . ASP A 1 83 ? 11.561 -9.496 -16.888 1.00 72.19 83 ASP A O 1
ATOM 632 N N . ASN A 1 84 ? 13.724 -10.066 -16.852 1.00 68.38 84 ASN A N 1
ATOM 633 C CA . ASN A 1 84 ? 14.187 -8.917 -16.053 1.00 68.38 84 ASN A CA 1
ATOM 634 C C . ASN A 1 84 ? 13.780 -7.545 -16.629 1.00 68.38 84 ASN A C 1
ATOM 636 O O . ASN A 1 84 ? 13.691 -6.561 -15.889 1.00 68.38 84 ASN A O 1
ATOM 640 N N . SER A 1 85 ? 13.525 -7.467 -17.938 1.00 68.25 85 SER A N 1
ATOM 641 C CA . SER A 1 85 ? 13.156 -6.225 -18.632 1.00 68.25 85 SER A CA 1
ATOM 642 C C . SER A 1 85 ? 11.741 -5.737 -18.277 1.00 68.25 85 SER A C 1
ATOM 644 O O . SER A 1 85 ? 11.515 -4.536 -18.119 1.00 68.25 85 SER A O 1
ATOM 646 N N . VAL A 1 86 ? 10.794 -6.659 -18.065 1.00 68.75 86 VAL A N 1
ATOM 647 C CA . VAL A 1 86 ? 9.365 -6.353 -17.842 1.00 68.75 86 VAL A CA 1
ATOM 648 C C . VAL A 1 86 ? 8.925 -6.465 -16.379 1.00 68.75 86 VAL A C 1
ATOM 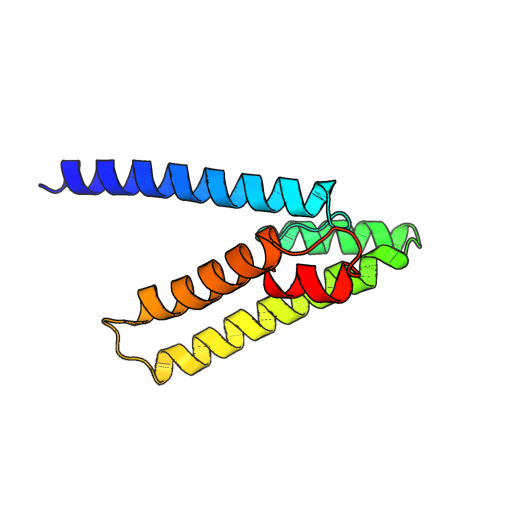650 O O . VAL A 1 86 ? 7.822 -6.041 -16.036 1.00 68.75 86 VAL A O 1
ATOM 653 N N . TRP A 1 87 ? 9.792 -6.949 -15.482 1.00 70.38 87 TRP A N 1
ATOM 654 C CA . TRP A 1 87 ? 9.452 -7.179 -14.072 1.00 70.38 87 TRP A CA 1
ATOM 655 C C . TRP A 1 87 ? 8.902 -5.934 -13.346 1.00 70.38 87 TRP A C 1
ATOM 657 O O . TRP A 1 87 ? 7.914 -6.037 -12.624 1.00 70.38 87 TRP A O 1
ATOM 667 N N . ARG A 1 88 ? 9.474 -4.741 -13.588 1.00 69.81 88 ARG A N 1
ATOM 668 C CA . ARG A 1 88 ? 8.971 -3.478 -12.999 1.00 69.81 88 ARG A CA 1
ATOM 669 C C . ARG A 1 88 ? 7.594 -3.068 -13.520 1.00 69.81 88 ARG A C 1
ATOM 671 O O . ARG A 1 88 ? 6.858 -2.389 -12.815 1.00 69.81 88 ARG A O 1
ATOM 678 N N . LEU A 1 89 ? 7.275 -3.415 -14.765 1.00 67.62 89 LEU A N 1
ATOM 679 C CA . LEU A 1 89 ? 5.978 -3.097 -15.360 1.00 67.62 89 LEU A CA 1
ATOM 680 C C . LEU A 1 89 ? 4.910 -4.060 -14.830 1.00 67.62 89 LEU A C 1
ATOM 682 O O . LEU A 1 89 ? 3.790 -3.649 -14.544 1.00 67.62 89 LEU A O 1
ATOM 686 N N . SER A 1 90 ? 5.292 -5.320 -14.608 1.00 66.50 90 SER A N 1
ATOM 687 C CA . SER A 1 90 ? 4.403 -6.362 -14.094 1.00 66.50 90 SER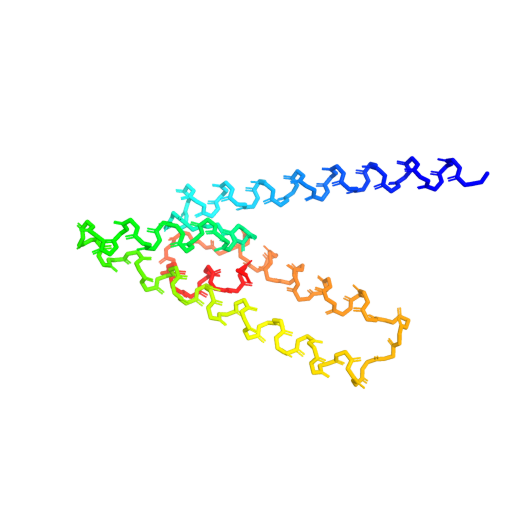 A CA 1
ATOM 688 C C . SER A 1 90 ? 3.899 -6.109 -12.670 1.00 66.50 90 SER A C 1
ATOM 690 O O . SER A 1 90 ? 2.825 -6.594 -12.335 1.00 66.50 90 SER A O 1
ATOM 692 N N . THR A 1 91 ? 4.633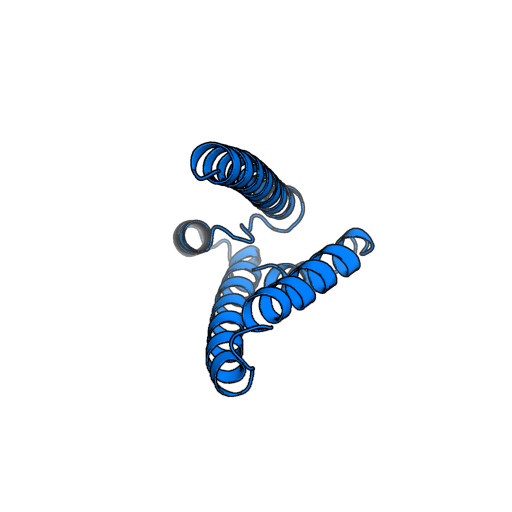 -5.366 -11.836 1.00 70.50 91 THR A N 1
ATOM 693 C CA . THR A 1 91 ? 4.162 -4.937 -10.506 1.00 70.50 91 THR A CA 1
ATOM 694 C C . THR A 1 91 ? 3.274 -3.694 -10.567 1.00 70.50 91 THR A C 1
ATOM 696 O O . THR A 1 91 ? 2.393 -3.534 -9.727 1.00 70.50 91 THR A O 1
ATOM 699 N N . LEU A 1 92 ? 3.469 -2.818 -11.558 1.00 70.25 92 LEU A N 1
ATOM 700 C CA . LEU A 1 92 ? 2.708 -1.570 -11.697 1.00 70.25 92 LEU A CA 1
ATOM 701 C C . LEU A 1 92 ? 1.310 -1.782 -12.288 1.00 70.25 92 LEU A C 1
ATOM 703 O O . LEU A 1 92 ? 0.362 -1.129 -11.867 1.00 70.25 92 LEU A O 1
ATOM 707 N N . VAL A 1 93 ? 1.176 -2.694 -13.254 1.00 73.81 93 VAL A N 1
ATOM 708 C CA . VAL A 1 93 ? -0.103 -3.009 -13.915 1.00 73.81 93 VAL A CA 1
ATOM 709 C C . VAL A 1 93 ? -1.207 -3.419 -12.927 1.00 73.81 93 VAL A C 1
ATOM 711 O O . VAL A 1 93 ? -2.272 -2.801 -12.973 1.00 73.81 93 VAL A O 1
ATOM 714 N N . PRO A 1 94 ? -1.003 -4.393 -12.017 1.00 69.19 94 PRO A N 1
ATOM 715 C CA . PRO A 1 94 ? -2.034 -4.767 -11.052 1.00 69.19 94 PRO A CA 1
ATOM 716 C C . PRO A 1 94 ? -2.366 -3.623 -10.089 1.00 69.19 94 PRO A C 1
ATOM 718 O O . PRO A 1 94 ? -3.535 -3.441 -9.779 1.00 69.19 94 PRO A O 1
ATOM 721 N N . PHE A 1 95 ? -1.382 -2.807 -9.692 1.00 71.81 95 PHE A N 1
ATOM 722 C CA . PHE A 1 95 ? -1.604 -1.645 -8.824 1.00 71.81 95 PHE A CA 1
ATOM 723 C C . PHE A 1 95 ? -2.466 -0.559 -9.490 1.00 71.81 95 PHE A C 1
ATOM 725 O O . PHE A 1 95 ? -3.370 -0.005 -8.867 1.00 71.81 95 PHE A O 1
ATOM 732 N N . ILE A 1 96 ? -2.217 -0.267 -10.772 1.00 75.06 96 ILE A N 1
ATOM 733 C CA . ILE A 1 96 ? -3.031 0.679 -11.552 1.00 75.06 96 ILE A CA 1
ATOM 734 C C . ILE A 1 96 ? -4.448 0.128 -11.745 1.00 75.06 96 ILE A C 1
ATOM 736 O O . ILE A 1 96 ? -5.419 0.863 -11.602 1.00 75.06 96 ILE A O 1
ATOM 740 N N . LEU A 1 97 ? -4.583 -1.163 -12.058 1.00 74.88 97 LEU A N 1
ATOM 741 C CA . LEU A 1 97 ? -5.890 -1.794 -12.252 1.00 74.88 97 LEU A CA 1
ATOM 742 C C . LEU A 1 97 ? -6.736 -1.759 -10.979 1.00 74.88 97 LEU A C 1
ATOM 744 O O . LEU A 1 97 ? -7.909 -1.391 -11.051 1.00 74.88 97 LEU A O 1
ATOM 748 N N . THR A 1 98 ? -6.159 -2.103 -9.825 1.00 68.75 98 THR A N 1
ATOM 749 C CA . THR A 1 98 ? -6.895 -2.096 -8.557 1.00 68.75 98 THR A CA 1
ATOM 750 C C . THR A 1 98 ? -7.332 -0.687 -8.183 1.00 68.75 98 THR A C 1
ATOM 752 O O . THR A 1 98 ? -8.522 -0.498 -7.961 1.00 68.75 98 THR A O 1
ATOM 755 N N . THR A 1 99 ? -6.435 0.309 -8.231 1.00 68.50 99 THR A N 1
ATOM 756 C CA . THR A 1 99 ? -6.769 1.722 -7.943 1.00 68.50 99 THR A CA 1
ATOM 757 C C . THR A 1 99 ? -7.827 2.302 -8.885 1.00 68.50 99 THR A C 1
ATOM 759 O O . THR A 1 99 ? -8.704 3.055 -8.446 1.00 68.50 99 THR A O 1
ATOM 762 N N . LEU A 1 100 ? -7.791 1.941 -10.170 1.00 74.38 100 LEU A N 1
ATOM 763 C CA . LEU A 1 100 ? -8.747 2.434 -11.159 1.00 74.38 100 LEU A CA 1
ATOM 764 C C . LEU A 1 100 ? -10.144 1.860 -10.909 1.00 74.38 100 LEU A C 1
ATOM 766 O O . LEU A 1 100 ? -11.096 2.624 -10.795 1.00 74.38 100 LEU A O 1
ATOM 770 N N . VAL A 1 101 ? -10.271 0.542 -10.728 1.00 69.88 101 VAL A N 1
ATOM 771 C CA . VAL A 1 101 ? -11.561 -0.124 -10.453 1.00 69.88 101 VAL A CA 1
ATOM 772 C C . VAL A 1 101 ? -12.236 0.460 -9.214 1.00 69.88 101 VAL A C 1
ATOM 774 O O . VAL A 1 101 ? -13.434 0.729 -9.198 1.00 69.88 101 VAL A O 1
ATOM 777 N N . THR A 1 102 ? -11.460 0.723 -8.179 1.00 65.06 102 THR A N 1
ATOM 778 C CA . THR A 1 102 ? -11.961 1.179 -6.883 1.00 65.06 102 THR A CA 1
ATOM 779 C C . THR A 1 102 ? -12.339 2.653 -6.838 1.00 65.06 102 THR A C 1
ATOM 781 O O . THR A 1 102 ? -13.217 3.016 -6.060 1.00 65.06 102 THR A O 1
ATOM 784 N N . GLY A 1 103 ? -11.733 3.494 -7.685 1.00 66.19 103 GLY A N 1
ATOM 785 C CA . GLY A 1 103 ? -12.134 4.896 -7.833 1.00 66.19 103 GLY A CA 1
ATOM 786 C C . GLY A 1 103 ? -13.553 5.045 -8.392 1.00 66.19 103 GLY A C 1
ATOM 787 O O . GLY A 1 103 ? -14.223 6.036 -8.117 1.00 66.19 103 GLY A O 1
ATOM 788 N N . PHE A 1 104 ? -14.032 4.029 -9.116 1.00 72.19 104 PHE A N 1
ATOM 789 C CA . PHE A 1 104 ? -15.393 3.962 -9.647 1.00 72.19 104 PHE A CA 1
ATOM 790 C C . PHE A 1 104 ? -16.368 3.168 -8.757 1.00 72.19 104 PHE A C 1
ATOM 792 O O . PHE A 1 104 ? -17.554 3.098 -9.082 1.00 72.19 104 PHE A O 1
ATOM 799 N N . LEU A 1 105 ? -15.921 2.577 -7.638 1.00 66.44 105 LEU A N 1
ATOM 800 C CA . LEU A 1 105 ? -16.792 1.775 -6.771 1.00 66.44 105 LEU A CA 1
ATOM 801 C C . LEU A 1 105 ? -17.549 2.646 -5.746 1.00 66.44 105 LEU A C 1
ATOM 803 O O . LEU A 1 105 ? -16.923 3.367 -4.962 1.00 66.44 105 LEU A O 1
ATOM 807 N N . PRO A 1 106 ? -18.889 2.536 -5.660 1.00 65.12 106 PRO A N 1
ATOM 808 C CA . PRO A 1 106 ? -19.682 3.304 -4.705 1.00 65.12 106 PRO A CA 1
ATOM 809 C C . PRO A 1 106 ? -19.394 2.913 -3.243 1.00 65.12 106 PRO A C 1
ATOM 811 O O . PRO A 1 106 ? -19.019 1.781 -2.923 1.00 65.12 106 PRO A O 1
ATOM 814 N N . ALA A 1 107 ? -19.625 3.848 -2.315 1.00 63.12 107 ALA A N 1
ATOM 815 C CA . ALA A 1 107 ? -19.428 3.656 -0.870 1.00 63.12 107 ALA A CA 1
ATOM 816 C C . ALA A 1 107 ? -20.298 2.539 -0.250 1.00 63.12 107 ALA A C 1
ATOM 818 O O . ALA A 1 107 ? -20.041 2.115 0.871 1.00 63.12 107 ALA A O 1
ATOM 819 N N . SER A 1 108 ? -21.283 2.021 -0.990 1.00 64.44 108 SER A N 1
ATOM 820 C CA . SER A 1 108 ? -22.222 0.987 -0.538 1.00 64.44 108 SER A CA 1
ATOM 821 C C . SER A 1 108 ? -21.631 -0.431 -0.450 1.00 64.44 108 SER A C 1
ATOM 823 O O . SER A 1 108 ? -22.285 -1.327 0.083 1.00 64.44 108 SER A O 1
ATOM 825 N N . VAL A 1 109 ? -20.439 -0.676 -1.001 1.00 67.31 109 VAL A N 1
ATOM 826 C CA . VAL A 1 109 ? -19.805 -2.005 -0.977 1.00 67.31 109 VAL A CA 1
ATOM 827 C C . VAL A 1 109 ? -19.045 -2.200 0.340 1.00 67.31 109 VAL A C 1
ATOM 829 O O . VAL A 1 109 ? -18.318 -1.308 0.778 1.00 67.31 109 VAL A O 1
ATOM 832 N N . LYS A 1 110 ? -19.200 -3.377 0.968 1.00 68.31 110 LYS A N 1
ATOM 833 C CA . LYS A 1 110 ? -18.533 -3.723 2.235 1.00 68.31 110 LYS A CA 1
ATOM 834 C C . LYS A 1 110 ? -17.009 -3.616 2.104 1.00 68.31 110 LYS A C 1
ATOM 836 O O . LYS A 1 110 ? -16.417 -4.197 1.196 1.00 68.31 110 LYS A O 1
ATOM 841 N N . ASN A 1 111 ? -16.380 -2.947 3.071 1.00 68.62 111 ASN A N 1
ATOM 842 C CA . ASN A 1 111 ? -14.939 -2.666 3.079 1.00 68.62 111 ASN A CA 1
ATOM 843 C C . ASN A 1 111 ? -14.065 -3.939 3.020 1.00 68.62 111 ASN A C 1
ATOM 845 O O . ASN A 1 111 ? -13.007 -3.919 2.398 1.00 68.62 111 ASN A O 1
ATOM 849 N N . VAL A 1 112 ? -14.545 -5.069 3.555 1.00 66.00 112 VAL A N 1
ATOM 850 C CA . VAL A 1 112 ? -13.881 -6.389 3.488 1.00 66.00 112 VAL A CA 1
ATOM 851 C C . VAL A 1 112 ? -13.499 -6.812 2.064 1.00 66.00 112 VAL A C 1
ATOM 853 O O . VAL A 1 112 ? -12.479 -7.464 1.885 1.00 66.00 112 VAL A O 1
ATOM 856 N N . PHE A 1 113 ? -14.275 -6.442 1.041 1.00 65.88 113 PHE A N 1
ATOM 857 C CA . PHE A 1 113 ? -13.998 -6.863 -0.339 1.00 65.88 113 PHE A CA 1
ATOM 858 C C . PHE A 1 113 ? -13.113 -5.895 -1.119 1.00 65.88 113 PHE A C 1
ATOM 860 O O . PHE A 1 113 ? -12.647 -6.243 -2.196 1.00 65.88 113 PHE A O 1
ATOM 867 N N . ILE A 1 114 ? -12.910 -4.678 -0.616 1.00 68.44 114 ILE A N 1
ATOM 868 C CA . ILE A 1 114 ? -12.244 -3.610 -1.368 1.00 68.44 114 ILE A CA 1
ATOM 869 C C . ILE A 1 114 ? -10.838 -3.388 -0.834 1.00 68.44 114 ILE A C 1
ATOM 871 O O . ILE A 1 114 ? -9.875 -3.369 -1.592 1.00 68.44 114 ILE A O 1
ATOM 875 N N . VAL A 1 115 ? -10.724 -3.226 0.481 1.00 67.62 115 VAL A N 1
ATOM 876 C CA . VAL A 1 115 ? -9.486 -2.788 1.122 1.00 67.62 115 VAL A CA 1
ATOM 877 C C . VAL A 1 115 ? -8.346 -3.802 0.945 1.00 67.62 115 VAL A C 1
ATOM 879 O O . VAL A 1 115 ? -7.231 -3.364 0.666 1.00 67.62 115 VAL A O 1
ATOM 882 N N . PRO A 1 116 ? -8.566 -5.134 1.005 1.00 69.12 116 PRO A N 1
ATOM 883 C CA . PRO A 1 116 ? -7.469 -6.087 0.852 1.00 69.12 116 PRO A CA 1
ATOM 884 C C . PRO A 1 116 ? -6.757 -6.045 -0.497 1.00 69.12 116 PRO A C 1
ATOM 886 O O . PRO A 1 116 ? -5.578 -6.356 -0.567 1.00 69.12 116 PRO A O 1
ATOM 889 N N . PHE A 1 117 ? -7.433 -5.616 -1.560 1.00 64.12 117 PHE A N 1
ATOM 890 C CA . PHE A 1 117 ? -6.824 -5.515 -2.889 1.00 64.12 117 PHE A CA 1
ATOM 891 C C . PHE A 1 117 ? -5.932 -4.278 -3.067 1.00 64.12 117 PHE A C 1
ATOM 893 O O . PHE A 1 117 ? -5.210 -4.181 -4.060 1.00 64.12 117 PHE A O 1
ATOM 900 N N . PHE A 1 118 ? -5.986 -3.337 -2.125 1.00 56.97 118 PHE A N 1
ATOM 901 C CA . PHE A 1 118 ? -5.102 -2.174 -2.070 1.00 56.97 118 PHE A CA 1
ATOM 902 C C . PHE A 1 118 ? -3.934 -2.329 -1.098 1.00 56.97 118 PHE A C 1
ATOM 904 O O . PHE A 1 118 ? -2.993 -1.541 -1.180 1.00 56.97 118 PHE A O 1
ATOM 911 N N . GLY A 1 119 ? -4.068 -3.270 -0.159 1.00 52.81 119 GLY A N 1
ATOM 912 C CA . GLY A 1 119 ? -3.121 -3.540 0.916 1.00 52.81 119 GLY A CA 1
ATOM 913 C C . GLY A 1 119 ? -1.807 -4.114 0.428 1.00 52.81 119 GLY A C 1
ATOM 914 O O . GLY A 1 119 ? -1.819 -4.946 -0.506 1.00 52.81 119 GLY A O 1
#

Foldseek 3Di:
DVVVVVVVVVVVVVVVVVVQVVQQVCCCPQQLRGRLPPLVVLVVVLVVCVVVVVCPSNLLSVLQNVLVVVLVVVLVVVVVVDDPVCSVVVNVVLQVVLVVVVVPDDSPDHSSVRRNSSD